Protein AF-A0A321LJF2-F1 (afdb_monomer_lite)

Structure (mmCIF, N/CA/C/O backbone):
data_AF-A0A321LJF2-F1
#
_entry.id   AF-A0A321LJF2-F1
#
loop_
_atom_site.group_PDB
_atom_site.id
_atom_site.type_symbol
_atom_site.label_atom_id
_atom_site.label_alt_id
_atom_site.label_comp_id
_atom_site.label_asym_id
_atom_site.label_entity_id
_atom_site.label_seq_id
_atom_site.pdbx_PDB_ins_code
_atom_site.Cartn_x
_atom_site.Cartn_y
_atom_site.Cartn_z
_atom_site.occupancy
_atom_site.B_iso_or_equiv
_atom_site.auth_seq_id
_atom_site.auth_comp_id
_atom_site.auth_asym_id
_atom_site.auth_atom_id
_atom_site.pdbx_PDB_model_num
ATOM 1 N N . MET A 1 1 ? -11.917 -9.207 5.333 1.00 78.69 1 MET A N 1
ATOM 2 C CA . MET A 1 1 ? -12.753 -8.093 4.825 1.00 78.69 1 MET A CA 1
ATOM 3 C C . MET A 1 1 ? -13.471 -8.559 3.564 1.00 78.69 1 MET A C 1
ATOM 5 O O . MET A 1 1 ? -12.888 -9.382 2.866 1.00 78.69 1 MET A O 1
ATOM 9 N N . PRO A 1 2 ? -14.699 -8.100 3.272 1.00 87.44 2 PRO A N 1
ATOM 10 C CA . PRO A 1 2 ? -15.384 -8.434 2.023 1.00 87.44 2 PRO A CA 1
ATOM 11 C C . PRO A 1 2 ? -14.605 -7.950 0.792 1.00 87.44 2 PRO A C 1
ATOM 13 O O . PRO A 1 2 ? -13.997 -6.876 0.825 1.00 87.44 2 PRO A O 1
ATOM 16 N N . ALA A 1 3 ? -14.637 -8.720 -0.298 1.00 89.75 3 ALA A N 1
ATOM 17 C CA . ALA A 1 3 ? -14.083 -8.286 -1.579 1.00 89.75 3 ALA A CA 1
ATOM 18 C C . ALA A 1 3 ? -14.776 -7.000 -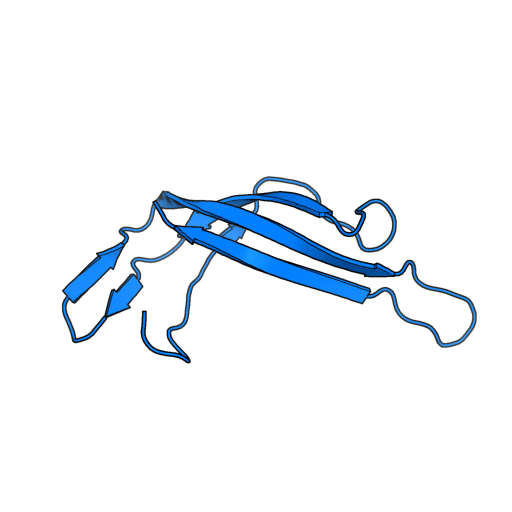2.064 1.00 89.75 3 ALA A C 1
ATOM 20 O O . ALA A 1 3 ? -15.972 -6.815 -1.849 1.00 89.75 3 ALA A O 1
ATOM 21 N N . GLY A 1 4 ? -14.012 -6.104 -2.693 1.00 88.56 4 GLY A N 1
ATOM 22 C CA . GLY A 1 4 ? -14.511 -4.798 -3.137 1.00 88.56 4 GLY A CA 1
ATOM 23 C C . GLY A 1 4 ? -14.585 -3.729 -2.039 1.00 88.56 4 GLY A C 1
ATOM 24 O O . GLY A 1 4 ? -15.009 -2.612 -2.322 1.00 88.56 4 GLY A O 1
ATOM 25 N N . THR A 1 5 ? -14.149 -4.025 -0.806 1.00 90.00 5 THR A N 1
ATOM 26 C CA . THR A 1 5 ? -13.984 -2.992 0.231 1.00 90.00 5 THR A CA 1
ATOM 27 C C . THR A 1 5 ? -12.916 -1.998 -0.225 1.00 90.00 5 THR A C 1
ATOM 29 O O . THR A 1 5 ? -11.756 -2.373 -0.385 1.00 90.00 5 THR A O 1
ATOM 32 N N . ALA A 1 6 ? -13.299 -0.739 -0.440 1.00 89.88 6 ALA A N 1
ATOM 33 C CA . ALA A 1 6 ? -12.352 0.311 -0.794 1.00 89.88 6 ALA A CA 1
ATOM 34 C C . ALA A 1 6 ? -11.467 0.661 0.412 1.00 89.88 6 ALA A C 1
ATOM 36 O O . ALA A 1 6 ? -11.964 0.868 1.520 1.00 89.88 6 ALA A O 1
ATOM 37 N N . ILE A 1 7 ? -10.156 0.742 0.186 1.00 92.50 7 ILE A N 1
ATOM 38 C CA . ILE A 1 7 ? -9.165 1.101 1.202 1.00 92.50 7 ILE A CA 1
ATOM 39 C C . ILE A 1 7 ? -8.315 2.235 0.638 1.00 92.50 7 ILE A C 1
ATOM 41 O O . ILE A 1 7 ? -7.724 2.097 -0.431 1.00 92.50 7 ILE A O 1
ATOM 45 N N . ASN A 1 8 ? -8.252 3.350 1.362 1.00 95.62 8 ASN A N 1
ATOM 46 C CA . ASN A 1 8 ? -7.432 4.494 0.986 1.00 95.62 8 ASN A CA 1
ATOM 47 C C . ASN A 1 8 ? -6.137 4.475 1.798 1.00 95.62 8 ASN A C 1
ATOM 49 O O . ASN A 1 8 ? -6.169 4.584 3.024 1.00 95.62 8 ASN A O 1
ATOM 53 N N . VAL A 1 9 ? -5.007 4.332 1.108 1.00 96.44 9 VAL A N 1
ATOM 54 C CA . VAL A 1 9 ? -3.676 4.189 1.711 1.00 96.44 9 VAL A CA 1
ATOM 55 C C . VAL A 1 9 ? -2.766 5.302 1.218 1.00 96.44 9 VAL A C 1
ATOM 57 O O . VAL A 1 9 ? -2.728 5.594 0.024 1.00 96.44 9 VAL A O 1
ATOM 60 N N . ARG A 1 10 ? -1.987 5.885 2.131 1.00 96.50 10 ARG A N 1
ATOM 61 C CA . ARG A 1 10 ? -0.824 6.710 1.797 1.00 96.50 10 ARG A CA 1
ATOM 62 C C . ARG A 1 10 ? 0.442 5.906 2.069 1.00 96.50 10 ARG A C 1
ATOM 64 O O . ARG A 1 10 ? 0.685 5.526 3.211 1.00 96.50 10 ARG A O 1
ATOM 71 N N . ILE A 1 11 ? 1.223 5.671 1.021 1.00 96.44 11 ILE A N 1
ATOM 72 C CA . ILE A 1 11 ? 2.546 5.040 1.096 1.00 96.44 11 ILE A CA 1
ATOM 73 C C . ILE A 1 11 ? 3.566 6.110 1.502 1.00 96.44 11 ILE A C 1
ATOM 75 O O . ILE A 1 11 ? 3.445 7.265 1.083 1.00 96.44 11 ILE A O 1
ATOM 79 N N . ASN A 1 12 ? 4.527 5.749 2.353 1.00 88.44 12 ASN A N 1
ATOM 80 C CA . ASN A 1 12 ? 5.534 6.687 2.863 1.00 88.44 12 ASN A CA 1
ATOM 81 C C . ASN A 1 12 ? 6.858 6.612 2.084 1.00 88.44 12 ASN A C 1
ATOM 83 O O . ASN A 1 12 ? 7.653 7.548 2.131 1.00 88.44 12 ASN A O 1
ATOM 87 N N . GLU A 1 13 ? 7.098 5.510 1.380 1.00 91.38 13 GLU A N 1
ATOM 88 C CA . GLU A 1 13 ? 8.308 5.235 0.618 1.00 91.38 13 GLU A CA 1
ATOM 89 C C . GLU A 1 13 ? 8.167 5.607 -0.862 1.00 91.38 13 GLU A C 1
ATOM 91 O O . GLU A 1 13 ? 7.082 5.590 -1.446 1.00 91.38 13 GLU A O 1
ATOM 96 N N . ASN A 1 14 ? 9.302 5.900 -1.497 1.00 93.12 14 ASN A N 1
ATOM 97 C CA . ASN A 1 14 ? 9.354 6.113 -2.935 1.00 93.12 14 ASN A CA 1
ATOM 98 C C . ASN A 1 14 ? 9.354 4.759 -3.659 1.00 93.12 14 ASN A C 1
ATOM 100 O O . ASN A 1 14 ? 10.318 4.001 -3.548 1.00 93.12 14 ASN A O 1
ATOM 104 N N . LEU A 1 15 ? 8.293 4.469 -4.411 1.00 94.12 15 LEU A N 1
ATOM 105 C CA . LEU A 1 15 ? 8.183 3.263 -5.231 1.00 94.12 15 LEU A CA 1
ATOM 106 C C . LEU A 1 15 ? 8.271 3.619 -6.712 1.00 94.12 15 LEU A C 1
ATOM 108 O O . LEU A 1 15 ? 7.668 4.588 -7.171 1.00 94.12 15 LEU A O 1
ATOM 112 N N . SER A 1 16 ? 9.023 2.823 -7.467 1.00 94.88 16 SER A N 1
ATOM 113 C CA . SER A 1 16 ? 9.272 3.067 -8.884 1.00 94.88 16 SER A CA 1
ATOM 114 C C . SER A 1 16 ? 9.393 1.750 -9.629 1.00 94.88 16 SER A C 1
ATOM 116 O O . SER A 1 16 ? 10.140 0.874 -9.215 1.00 94.88 16 SER A O 1
ATOM 118 N N . SER A 1 17 ? 8.737 1.639 -10.786 1.00 93.88 17 SER A N 1
ATOM 119 C CA . SER A 1 17 ? 8.897 0.481 -11.682 1.00 93.88 17 SER A CA 1
ATOM 120 C C . SER A 1 17 ? 10.342 0.252 -12.159 1.00 93.88 17 SER A C 1
ATOM 122 O O . SER A 1 17 ? 10.658 -0.822 -12.661 1.00 93.88 17 SER A O 1
ATOM 124 N N . GLU A 1 18 ? 11.209 1.262 -12.028 1.00 93.00 18 GLU A N 1
ATOM 125 C CA . GLU A 1 18 ? 12.615 1.201 -12.428 1.00 93.00 18 GLU A CA 1
ATOM 126 C C . GLU A 1 18 ? 13.543 0.705 -11.311 1.00 93.00 18 GLU A C 1
ATOM 128 O O . GLU A 1 18 ? 14.474 -0.047 -11.590 1.00 93.00 18 GLU A O 1
ATOM 133 N N . GLU A 1 19 ? 13.271 1.089 -10.062 1.00 95.25 19 GLU A N 1
ATOM 134 C CA . GLU A 1 19 ? 14.162 0.827 -8.919 1.00 95.25 19 GLU A CA 1
ATOM 135 C C . GLU A 1 19 ? 13.635 -0.260 -7.974 1.00 95.25 19 GLU A C 1
ATOM 137 O O . GLU A 1 19 ? 14.417 -0.968 -7.330 1.00 95.25 19 GLU A O 1
ATOM 142 N N . SER A 1 20 ? 12.311 -0.393 -7.874 1.00 96.56 20 SER A N 1
ATOM 143 C CA . SER A 1 20 ? 11.661 -1.406 -7.048 1.00 96.56 20 SER A CA 1
ATOM 144 C C . SER A 1 20 ? 11.795 -2.790 -7.676 1.00 96.56 20 SER A C 1
ATOM 146 O O . SER A 1 20 ? 11.902 -2.950 -8.893 1.00 96.56 20 SER A O 1
ATOM 148 N N . ARG A 1 21 ? 11.761 -3.818 -6.832 1.00 96.50 21 ARG A N 1
ATOM 149 C CA . ARG A 1 21 ? 11.888 -5.225 -7.215 1.00 96.50 21 ARG A CA 1
ATOM 150 C C . ARG A 1 21 ? 10.721 -6.021 -6.655 1.00 96.50 21 ARG A C 1
ATOM 152 O O . ARG A 1 21 ? 10.231 -5.740 -5.564 1.00 96.50 21 ARG A O 1
ATOM 159 N N . THR A 1 22 ? 10.292 -7.053 -7.380 1.00 96.94 22 THR A N 1
ATOM 160 C CA . THR A 1 22 ? 9.345 -8.032 -6.833 1.00 96.94 22 THR A CA 1
ATOM 161 C C . THR A 1 22 ? 9.883 -8.584 -5.517 1.00 96.94 22 THR A C 1
ATOM 163 O O . THR A 1 22 ? 11.024 -9.036 -5.441 1.00 96.94 22 THR A O 1
ATOM 166 N N . GLY A 1 23 ? 9.046 -8.554 -4.487 1.00 96.56 23 GLY A N 1
ATOM 167 C CA . GLY A 1 23 ? 9.406 -8.948 -3.135 1.00 96.56 23 GLY A CA 1
ATOM 168 C C . GLY A 1 23 ? 9.700 -7.777 -2.196 1.00 96.56 23 GLY A C 1
ATOM 169 O O . GLY A 1 23 ? 9.619 -7.978 -0.980 1.00 96.56 23 GLY A O 1
ATOM 170 N N . ASP A 1 24 ? 9.972 -6.576 -2.721 1.00 97.19 24 ASP A N 1
ATOM 171 C CA . ASP A 1 24 ? 10.223 -5.383 -1.908 1.00 97.19 24 ASP A CA 1
ATOM 172 C C . ASP A 1 24 ? 9.019 -5.070 -1.023 1.00 97.19 24 ASP A C 1
ATOM 174 O O . ASP A 1 24 ? 7.868 -5.132 -1.461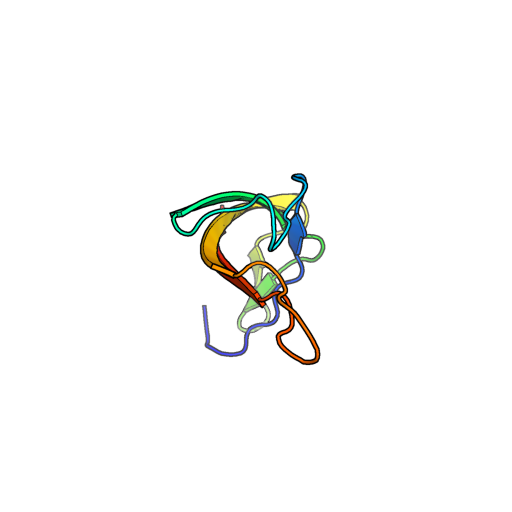 1.00 97.19 24 ASP A O 1
ATOM 178 N N . ARG A 1 25 ? 9.289 -4.728 0.236 1.00 96.69 25 ARG A N 1
ATOM 179 C CA . ARG A 1 25 ? 8.258 -4.349 1.203 1.00 96.69 25 ARG A CA 1
ATOM 180 C C . ARG A 1 25 ? 8.074 -2.842 1.214 1.00 96.69 25 ARG A C 1
ATOM 182 O O . ARG A 1 25 ? 9.044 -2.100 1.102 1.00 96.69 25 ARG A O 1
ATOM 189 N N . PHE A 1 26 ? 6.837 -2.420 1.423 1.00 96.31 26 PHE A N 1
ATOM 190 C CA . PHE A 1 26 ? 6.499 -1.028 1.687 1.00 96.31 26 PHE A CA 1
ATOM 191 C C . PHE A 1 26 ? 5.541 -0.937 2.869 1.00 96.31 26 PHE A C 1
ATOM 193 O O . PHE A 1 26 ? 4.845 -1.903 3.208 1.00 96.31 26 PHE A O 1
ATOM 200 N N . THR A 1 27 ? 5.498 0.235 3.482 1.00 97.50 27 THR A N 1
ATOM 201 C CA . THR A 1 27 ? 4.590 0.561 4.571 1.00 97.50 27 THR A CA 1
ATOM 202 C C . THR A 1 27 ? 3.707 1.738 4.187 1.00 97.50 27 THR A C 1
ATOM 204 O O . THR A 1 27 ? 3.868 2.406 3.165 1.00 97.50 27 THR A O 1
ATOM 207 N N . GLY A 1 28 ? 2.688 1.979 4.989 1.00 96.94 28 GLY A N 1
ATOM 208 C CA . GLY A 1 28 ? 1.815 3.112 4.781 1.00 96.94 28 GLY A CA 1
ATOM 209 C C . GLY A 1 28 ? 0.833 3.251 5.916 1.00 96.94 28 GLY A C 1
ATOM 210 O O . GLY A 1 28 ? 0.869 2.501 6.889 1.00 96.94 28 GLY A O 1
ATOM 211 N N . VAL A 1 29 ? -0.080 4.196 5.754 1.00 97.75 29 VAL A N 1
ATOM 212 C CA . VAL A 1 29 ? -1.164 4.426 6.707 1.00 97.75 29 VAL A CA 1
ATOM 213 C C . VAL A 1 29 ? -2.491 4.565 5.982 1.00 97.75 29 VAL A C 1
ATOM 215 O O . VAL A 1 29 ? -2.555 5.101 4.869 1.00 97.75 29 VAL A O 1
ATOM 218 N N . LEU A 1 30 ? -3.566 4.120 6.628 1.00 97.25 30 LEU A N 1
ATOM 219 C CA . LEU A 1 30 ? -4.921 4.401 6.171 1.00 97.25 30 LEU A CA 1
ATOM 220 C C . LEU A 1 30 ? -5.196 5.904 6.243 1.00 97.25 30 LEU A C 1
ATOM 222 O O . LEU A 1 30 ? -5.032 6.526 7.291 1.00 97.25 30 LEU A O 1
ATOM 226 N N . THR A 1 31 ? -5.654 6.506 5.148 1.00 97.62 31 THR A N 1
ATOM 227 C CA . THR A 1 31 ? -6.042 7.929 5.140 1.00 97.62 31 THR A CA 1
ATOM 228 C C . THR A 1 31 ? -7.500 8.140 5.534 1.00 97.62 31 THR A C 1
ATOM 230 O O . THR A 1 31 ? -7.894 9.255 5.868 1.00 97.62 31 THR A O 1
ATOM 233 N N . GLN A 1 32 ? -8.300 7.074 5.522 1.00 96.56 32 GLN A N 1
ATOM 234 C CA . GLN A 1 32 ? -9.708 7.065 5.907 1.00 96.56 32 GLN A CA 1
ATOM 235 C C . GLN A 1 32 ? -10.024 5.800 6.715 1.00 96.56 32 GLN A C 1
ATOM 237 O O . GLN A 1 32 ? -9.372 4.775 6.508 1.00 96.56 32 GLN A O 1
ATOM 242 N N . PRO A 1 33 ? -11.021 5.842 7.616 1.00 95.94 33 PRO A N 1
ATOM 243 C CA . PRO A 1 33 ? -11.468 4.644 8.310 1.00 95.94 33 PRO A CA 1
ATOM 244 C C . PRO A 1 33 ? -12.071 3.635 7.327 1.00 95.94 33 PRO A C 1
ATOM 246 O O . PRO A 1 33 ? -12.810 4.002 6.413 1.00 95.94 33 PRO A O 1
ATOM 249 N N . VAL A 1 34 ? -11.805 2.350 7.551 1.00 94.50 34 VAL A N 1
ATOM 250 C CA . VAL A 1 34 ? -12.433 1.254 6.805 1.00 94.50 34 VAL A CA 1
ATOM 251 C C . VAL A 1 34 ? -13.670 0.806 7.569 1.00 94.50 34 VAL A C 1
ATOM 253 O O . VAL A 1 34 ? -13.579 0.329 8.702 1.00 94.50 34 VAL A O 1
ATOM 256 N N . VAL A 1 35 ? -14.835 0.950 6.943 1.00 92.25 35 VAL A N 1
ATOM 257 C CA . VAL A 1 35 ? -16.129 0.567 7.515 1.00 92.25 35 VAL A CA 1
ATOM 258 C C . VAL A 1 35 ? -16.614 -0.712 6.844 1.00 92.25 35 VAL A C 1
ATOM 260 O O . VAL A 1 35 ? -16.761 -0.767 5.626 1.00 92.25 35 VAL A O 1
ATOM 263 N N . VAL A 1 36 ? -16.895 -1.741 7.641 1.00 91.56 36 VAL A N 1
ATOM 264 C CA . VAL A 1 36 ? -17.435 -3.024 7.179 1.00 91.56 36 VAL A CA 1
ATOM 265 C C . VAL A 1 36 ? -18.760 -3.259 7.889 1.00 91.56 36 VAL A C 1
ATOM 267 O O . VAL A 1 36 ? -18.823 -3.234 9.117 1.00 91.56 36 VAL A O 1
ATOM 270 N N . ASN A 1 37 ? -19.834 -3.477 7.126 1.00 89.06 37 ASN A N 1
ATOM 271 C CA . ASN A 1 37 ? -21.181 -3.707 7.665 1.00 89.06 37 ASN A CA 1
ATOM 272 C C . ASN A 1 37 ? -21.637 -2.615 8.661 1.00 89.06 37 ASN A C 1
ATOM 274 O O . ASN A 1 37 ? -22.208 -2.917 9.706 1.00 89.06 37 ASN A O 1
ATOM 278 N N . GLY A 1 38 ? -21.333 -1.344 8.373 1.00 89.69 38 GLY A N 1
ATOM 279 C CA . GLY A 1 38 ? -21.718 -0.205 9.219 1.00 89.69 38 GLY A CA 1
ATOM 280 C C . GLY A 1 38 ? -20.894 -0.029 10.501 1.00 89.69 38 GLY A C 1
ATOM 281 O O . GLY A 1 38 ? -21.215 0.839 11.308 1.00 89.69 38 GLY A O 1
ATOM 282 N N . ARG A 1 39 ? -19.828 -0.816 10.702 1.00 91.88 39 ARG A N 1
ATOM 283 C CA . ARG A 1 39 ? -18.910 -0.683 11.843 1.00 91.88 39 ARG A CA 1
ATOM 284 C C . ARG A 1 39 ? -17.503 -0.374 11.352 1.00 91.88 39 ARG A C 1
ATOM 286 O O . ARG A 1 39 ? -17.031 -0.980 10.393 1.00 91.88 39 ARG A O 1
ATOM 293 N N . THR A 1 40 ? -16.826 0.553 12.019 1.00 93.62 40 THR A N 1
ATOM 294 C CA . THR A 1 40 ? -15.411 0.833 11.760 1.00 93.62 40 THR A CA 1
ATOM 295 C C . THR A 1 40 ? -14.586 -0.395 12.134 1.00 93.62 40 THR A C 1
ATOM 297 O O . THR A 1 40 ? -14.546 -0.776 13.301 1.00 93.62 40 THR A O 1
ATOM 300 N N . ALA A 1 41 ? -13.968 -1.023 11.137 1.00 94.25 41 ALA A N 1
ATOM 301 C CA . ALA A 1 41 ? -13.042 -2.134 11.322 1.00 94.25 41 ALA A CA 1
ATOM 302 C C . ALA A 1 41 ? -11.629 -1.619 11.625 1.00 94.25 41 ALA A C 1
ATOM 304 O O . ALA A 1 41 ? -10.969 -2.147 12.510 1.00 94.25 41 ALA A O 1
ATOM 305 N N . PHE A 1 42 ? -11.214 -0.557 10.926 1.00 95.94 42 PHE A N 1
ATOM 306 C CA . PHE A 1 42 ? -9.912 0.091 11.089 1.00 95.94 42 PHE A CA 1
ATOM 307 C C . PHE A 1 42 ? -10.072 1.609 11.059 1.00 95.94 42 PHE A C 1
ATOM 309 O O . PHE A 1 42 ? -10.855 2.141 10.267 1.00 95.94 42 PHE A O 1
ATOM 316 N N . SER A 1 43 ? -9.347 2.314 11.921 1.00 96.69 43 SER A N 1
ATOM 317 C CA . SER A 1 43 ? -9.342 3.777 11.971 1.00 96.69 43 SER A CA 1
ATOM 318 C C . SER A 1 43 ? -8.431 4.384 10.901 1.00 96.69 43 SER A C 1
ATOM 320 O O . SER A 1 43 ? -7.494 3.752 10.421 1.00 96.69 43 SER A O 1
ATOM 322 N N . ALA A 1 44 ? -8.663 5.651 10.555 1.00 97.19 44 ALA A N 1
ATOM 323 C CA . ALA A 1 44 ? -7.636 6.422 9.859 1.00 97.19 44 ALA A CA 1
ATOM 324 C C . ALA A 1 44 ? -6.363 6.488 10.724 1.00 97.19 44 ALA A C 1
ATOM 326 O O . ALA A 1 44 ? -6.446 6.557 11.950 1.00 97.19 44 ALA A O 1
ATOM 327 N N . GLY A 1 45 ? -5.199 6.458 10.084 1.00 97.25 45 GLY A N 1
ATOM 328 C CA . GLY A 1 45 ? -3.898 6.395 10.748 1.00 97.25 45 GLY A CA 1
ATOM 329 C C . GLY A 1 45 ? -3.438 4.983 11.110 1.00 97.25 45 GLY A C 1
ATOM 330 O O . GLY A 1 45 ? -2.294 4.838 11.518 1.00 97.25 45 GLY A O 1
ATOM 331 N N . THR A 1 46 ? -4.272 3.951 10.936 1.00 97.69 46 THR A N 1
ATOM 332 C CA . THR A 1 46 ? -3.844 2.557 11.105 1.00 97.69 46 THR A CA 1
ATOM 333 C C . THR A 1 46 ? -2.732 2.214 10.115 1.00 97.69 46 THR A C 1
ATOM 335 O O . THR A 1 46 ? -2.859 2.490 8.917 1.00 97.69 46 THR A O 1
ATOM 338 N N . ASP A 1 47 ? -1.668 1.593 10.621 1.00 97.56 47 ASP A N 1
ATOM 339 C CA . ASP A 1 47 ? -0.539 1.144 9.816 1.00 97.56 47 ASP A CA 1
ATOM 340 C C . ASP A 1 47 ? -0.939 0.007 8.873 1.00 97.56 47 ASP A C 1
ATOM 342 O O . ASP A 1 47 ? -1.725 -0.889 9.203 1.00 97.56 47 ASP A O 1
ATOM 346 N N . VAL A 1 48 ? -0.347 0.028 7.685 1.00 97.12 48 VAL A N 1
ATOM 347 C CA . VAL A 1 48 ? -0.456 -1.046 6.704 1.00 97.12 48 VAL A CA 1
ATOM 348 C C . VAL A 1 48 ? 0.922 -1.468 6.225 1.00 97.12 48 VAL A C 1
ATOM 350 O O . VAL A 1 48 ? 1.856 -0.666 6.167 1.00 97.12 48 VAL A O 1
ATOM 353 N N . ALA A 1 49 ? 1.032 -2.732 5.832 1.00 97.12 49 ALA A N 1
ATOM 354 C CA . ALA A 1 49 ? 2.213 -3.254 5.166 1.00 97.12 49 ALA A CA 1
ATOM 355 C C . ALA A 1 49 ? 1.816 -3.927 3.857 1.00 97.12 49 ALA A C 1
ATOM 357 O O . ALA A 1 49 ? 0.768 -4.573 3.751 1.00 97.12 49 ALA A O 1
ATOM 358 N N . GLY A 1 50 ? 2.676 -3.788 2.857 1.00 96.94 50 GLY A N 1
ATOM 359 C CA . GLY A 1 50 ? 2.488 -4.382 1.549 1.00 96.94 50 GLY A CA 1
ATOM 360 C C . GLY A 1 50 ? 3.792 -4.846 0.923 1.00 96.94 50 GLY A C 1
ATOM 361 O O . GLY A 1 50 ? 4.877 -4.734 1.500 1.00 96.94 50 GLY A O 1
ATOM 362 N N . GLN A 1 51 ? 3.656 -5.410 -0.269 1.00 97.62 51 GLN A N 1
ATOM 363 C CA . GLN A 1 51 ? 4.750 -5.949 -1.053 1.00 97.62 51 GLN A CA 1
ATOM 364 C C . GLN A 1 51 ? 4.565 -5.631 -2.537 1.00 97.62 51 GLN A C 1
ATOM 366 O O . GLN A 1 51 ? 3.445 -5.618 -3.049 1.00 97.62 51 GLN A O 1
ATOM 371 N N . VAL A 1 52 ? 5.673 -5.405 -3.235 1.00 97.62 52 VAL A N 1
ATOM 372 C CA . VAL A 1 52 ? 5.716 -5.324 -4.695 1.00 97.62 52 VAL A CA 1
ATOM 373 C C . VAL A 1 52 ? 5.594 -6.734 -5.271 1.00 97.62 52 VAL A C 1
ATOM 375 O O . VAL A 1 52 ? 6.440 -7.590 -5.012 1.00 97.62 52 VAL A O 1
ATOM 378 N N . THR A 1 53 ? 4.559 -6.991 -6.064 1.00 98.06 53 THR A N 1
ATOM 379 C CA . THR A 1 53 ? 4.340 -8.295 -6.716 1.00 98.06 53 THR A CA 1
ATOM 380 C C . THR A 1 53 ? 4.930 -8.337 -8.120 1.00 98.06 53 THR A C 1
ATOM 382 O O . THR A 1 53 ? 5.421 -9.381 -8.548 1.00 98.06 53 THR A O 1
ATOM 385 N N . ALA A 1 54 ? 4.985 -7.198 -8.807 1.00 96.88 54 ALA A N 1
ATOM 386 C CA . ALA A 1 54 ? 5.655 -7.063 -10.093 1.00 96.88 54 ALA A CA 1
ATOM 387 C C . ALA A 1 54 ? 6.325 -5.695 -10.209 1.00 96.88 54 ALA A C 1
ATOM 389 O O . ALA A 1 54 ? 5.732 -4.676 -9.862 1.00 96.88 54 ALA A O 1
ATOM 390 N N . ALA A 1 55 ? 7.544 -5.673 -10.740 1.00 96.69 55 ALA A N 1
ATOM 391 C CA . ALA A 1 55 ? 8.214 -4.455 -11.167 1.00 96.69 55 ALA A CA 1
ATOM 392 C C . ALA A 1 55 ? 8.863 -4.700 -12.529 1.00 96.69 55 ALA A C 1
ATOM 394 O O . ALA A 1 55 ? 9.658 -5.626 -12.699 1.00 96.69 55 ALA A O 1
ATOM 395 N N . LYS A 1 56 ? 8.498 -3.880 -13.509 1.00 94.88 56 LYS A N 1
ATOM 396 C CA . LYS A 1 56 ? 9.044 -3.913 -14.859 1.00 94.88 56 LYS A CA 1
ATOM 397 C C . LYS A 1 56 ? 9.404 -2.496 -15.262 1.00 94.88 56 LYS A C 1
ATOM 399 O O . LYS A 1 56 ? 8.524 -1.651 -15.405 1.00 94.88 56 LYS A O 1
ATOM 404 N N . LYS A 1 57 ? 10.688 -2.260 -15.500 1.00 93.25 57 LYS A N 1
ATOM 405 C CA . LYS A 1 57 ? 11.170 -0.992 -16.040 1.00 93.25 57 LYS A CA 1
ATOM 406 C C . LYS A 1 57 ? 10.589 -0.753 -17.438 1.00 93.25 57 LYS A C 1
ATOM 408 O O . LYS A 1 57 ? 10.456 -1.688 -18.227 1.00 93.25 57 LYS A O 1
ATOM 413 N N . SER A 1 58 ? 10.293 0.508 -17.749 1.00 92.44 58 SER A N 1
ATOM 414 C CA . SER A 1 58 ? 9.900 0.910 -19.104 1.00 92.44 58 SER A CA 1
ATOM 415 C C . SER A 1 58 ? 11.007 0.627 -20.134 1.00 92.44 58 SER A C 1
ATOM 417 O O . SER A 1 58 ? 12.204 0.702 -19.841 1.00 92.44 58 SER A O 1
ATOM 419 N N . GLY A 1 59 ? 10.602 0.270 -21.351 1.00 89.25 59 GLY A N 1
ATOM 420 C CA . GLY A 1 59 ? 11.486 -0.093 -22.457 1.00 89.25 59 GLY A CA 1
ATOM 421 C C . GLY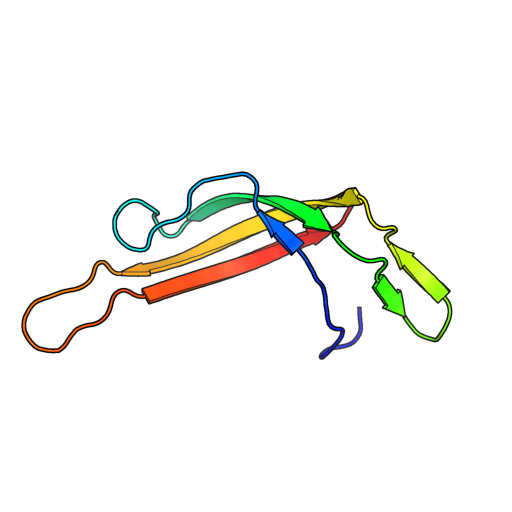 A 1 59 ? 11.365 0.845 -23.660 1.00 89.25 59 GLY A C 1
ATOM 422 O O . GLY A 1 59 ? 10.744 1.905 -23.609 1.00 89.25 59 GLY A O 1
ATOM 423 N N . ARG A 1 60 ? 11.981 0.462 -24.785 1.00 87.19 60 ARG A N 1
ATOM 424 C CA . ARG A 1 60 ? 11.930 1.259 -26.022 1.00 87.19 60 ARG A CA 1
ATOM 425 C C . ARG A 1 60 ? 10.541 1.235 -26.664 1.00 87.19 60 ARG A C 1
ATOM 427 O O . ARG A 1 60 ? 9.836 0.234 -26.591 1.00 87.19 60 ARG A O 1
ATOM 434 N N . LEU A 1 61 ? 10.249 2.318 -27.390 1.00 74.75 61 LEU A N 1
ATOM 435 C CA . LEU A 1 61 ? 9.157 2.55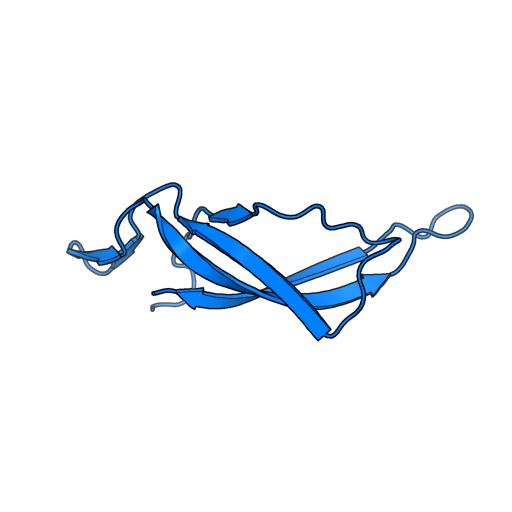0 -28.349 1.00 74.75 61 LEU A CA 1
ATOM 436 C C . LEU A 1 61 ? 7.718 2.414 -27.819 1.00 74.75 61 LEU A C 1
ATOM 438 O O . LEU A 1 61 ? 6.892 3.261 -28.150 1.00 74.75 61 LEU A O 1
ATOM 442 N N . SER A 1 62 ? 7.381 1.383 -27.042 1.00 81.88 62 SER A N 1
ATOM 443 C CA . SER A 1 62 ? 5.994 1.107 -26.628 1.00 81.88 62 SER A CA 1
ATOM 444 C C . SER A 1 62 ? 5.855 0.236 -25.374 1.00 81.88 62 SER A C 1
ATOM 446 O O . SER A 1 62 ? 4.751 -0.224 -25.098 1.00 81.88 62 SER A O 1
ATOM 448 N N . ASP A 1 63 ? 6.931 -0.024 -24.624 1.00 89.00 63 ASP A N 1
ATOM 449 C CA . ASP A 1 63 ? 6.856 -0.871 -23.426 1.00 89.00 63 ASP A CA 1
ATOM 450 C C . ASP A 1 63 ? 6.768 -0.017 -22.148 1.00 89.00 63 ASP A C 1
ATOM 452 O O . ASP A 1 63 ? 7.784 0.552 -21.729 1.00 89.00 63 ASP A O 1
ATOM 456 N N . PRO A 1 64 ? 5.576 0.148 -21.546 1.00 91.25 64 PRO A N 1
ATOM 457 C CA . PRO A 1 64 ? 5.422 0.964 -20.352 1.00 91.25 64 PRO A CA 1
ATOM 458 C C . PRO A 1 64 ? 6.068 0.302 -19.131 1.00 91.25 64 PRO A C 1
ATOM 460 O O . PRO A 1 64 ? 6.205 -0.919 -19.044 1.00 91.25 64 PRO A O 1
ATOM 463 N N . GLY A 1 65 ? 6.425 1.130 -18.151 1.00 94.12 65 GLY A N 1
ATOM 464 C CA . GLY A 1 65 ? 6.781 0.631 -16.829 1.00 94.12 65 GLY A CA 1
ATOM 465 C C . GLY A 1 65 ? 5.551 0.043 -16.139 1.00 94.12 65 GLY A C 1
ATOM 466 O O . GLY A 1 65 ? 4.463 0.612 -16.223 1.00 94.12 65 GLY A O 1
ATOM 467 N N . VAL A 1 66 ? 5.723 -1.085 -15.457 1.00 95.62 66 VAL A N 1
ATOM 468 C CA . VAL A 1 66 ? 4.670 -1.735 -14.668 1.00 95.62 66 VAL A CA 1
ATOM 469 C C . VAL A 1 66 ? 5.143 -1.843 -13.230 1.00 95.62 66 VAL A C 1
ATOM 471 O O . VAL A 1 66 ? 6.269 -2.263 -12.965 1.00 95.62 66 VAL A O 1
ATOM 474 N N . LEU A 1 67 ? 4.275 -1.465 -12.301 1.00 96.94 67 LEU A N 1
ATOM 475 C CA . LEU A 1 67 ? 4.473 -1.685 -10.880 1.00 96.94 67 LEU A CA 1
ATOM 476 C C . LEU A 1 67 ? 3.159 -2.193 -10.295 1.00 96.94 67 LEU A C 1
ATOM 478 O O . LEU A 1 67 ? 2.147 -1.497 -10.343 1.00 96.94 67 LEU A O 1
ATOM 482 N N . GLU A 1 68 ? 3.183 -3.403 -9.752 1.00 97.12 68 GLU A N 1
ATOM 483 C CA . GLU A 1 68 ? 2.045 -4.010 -9.074 1.00 97.12 68 GLU A CA 1
ATOM 484 C C . GLU A 1 68 ? 2.352 -4.157 -7.593 1.00 97.12 68 GLU A C 1
ATOM 486 O O . GLU A 1 68 ? 3.434 -4.602 -7.199 1.00 97.12 68 GLU A O 1
ATOM 491 N N . LEU A 1 69 ? 1.376 -3.775 -6.777 1.00 96.31 69 LEU A N 1
ATOM 492 C CA . LEU A 1 69 ? 1.479 -3.749 -5.330 1.00 96.31 69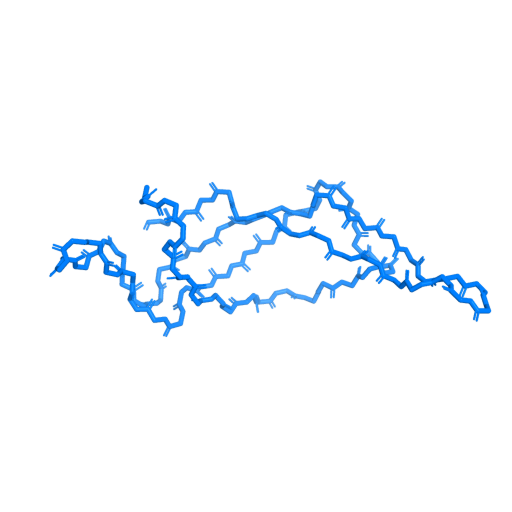 LEU A CA 1
ATOM 493 C C . LEU A 1 69 ? 0.357 -4.589 -4.738 1.00 96.31 69 LEU A C 1
ATOM 495 O O . LEU A 1 69 ? -0.794 -4.506 -5.168 1.00 96.31 69 LEU A O 1
ATOM 499 N N . MET A 1 70 ? 0.685 -5.336 -3.693 1.00 95.94 70 MET A N 1
ATOM 500 C CA . MET A 1 70 ? -0.281 -6.054 -2.882 1.00 95.94 70 MET A CA 1
ATOM 501 C C . MET A 1 70 ? -0.181 -5.584 -1.441 1.00 95.94 70 MET A C 1
ATOM 503 O O . MET A 1 70 ? 0.897 -5.555 -0.849 1.00 95.94 70 MET A O 1
ATOM 507 N N . LEU A 1 71 ? -1.325 -5.245 -0.858 1.00 94.81 71 LEU A N 1
ATOM 508 C CA . LEU A 1 71 ? -1.411 -4.997 0.571 1.00 94.81 71 LEU A CA 1
ATOM 509 C C . LEU A 1 71 ? -1.486 -6.341 1.303 1.00 94.81 71 LEU A C 1
ATOM 511 O O . LEU A 1 71 ? -2.326 -7.179 0.978 1.00 94.81 71 LEU A O 1
ATOM 515 N N . VAL A 1 72 ? -0.588 -6.554 2.262 1.00 95.56 72 VAL A N 1
ATOM 516 C CA . VAL A 1 72 ? -0.419 -7.834 2.967 1.00 95.56 72 VAL A CA 1
ATOM 517 C C . VAL A 1 72 ? -1.118 -7.805 4.323 1.00 95.56 72 VAL A C 1
ATOM 519 O O . VAL A 1 72 ? -1.731 -8.796 4.715 1.00 95.56 72 VAL A O 1
ATOM 522 N N . SER A 1 73 ? -1.067 -6.676 5.035 1.00 93.81 73 SER A N 1
ATOM 523 C CA . SER A 1 73 ? -1.693 -6.544 6.353 1.00 93.81 73 SER A CA 1
ATOM 524 C C . SER A 1 73 ? -2.171 -5.127 6.656 1.00 93.81 73 SER A C 1
ATOM 526 O O . SER A 1 73 ? -1.603 -4.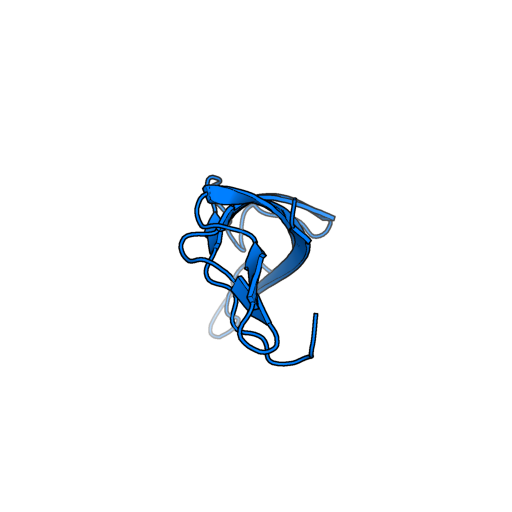143 6.180 1.00 93.81 73 SER A O 1
ATOM 528 N N . VAL A 1 74 ? -3.192 -5.054 7.509 1.00 93.12 74 VAL A N 1
ATOM 529 C CA . VAL A 1 74 ? -3.719 -3.842 8.150 1.00 93.12 74 VAL A CA 1
ATOM 530 C C . VAL A 1 74 ? -3.724 -4.111 9.656 1.00 93.12 74 VAL A C 1
ATOM 532 O O . VAL A 1 74 ? -4.148 -5.200 10.053 1.00 93.12 74 VAL A O 1
ATOM 535 N N . GLY A 1 75 ? -3.185 -3.177 10.444 1.00 84.88 75 GLY A N 1
ATOM 536 C CA . GLY A 1 75 ? -3.014 -3.302 11.900 1.00 84.88 75 GLY A CA 1
ATOM 537 C C . GLY A 1 75 ? -4.293 -3.198 12.717 1.00 84.88 75 GLY A C 1
ATOM 538 O O . GLY A 1 75 ? -5.235 -2.510 12.272 1.00 84.88 75 GLY A O 1
#

Foldseek 3Di:
DDPPQDWAWDWPDDDDLVPDDFFDKTKTWTQAFGDDPNHGPGHGRWIWMKTWHDRHPADPDDRHTDTDIDTDDTD

Secondary structure (DSSP, 8-state):
--TT----EEE-S---TTT--TT-EEEEEESS-EEETTEEEE-TT-EEEEEEEEEE---STT---EEEEEEEEE-

Radius of gyration: 14.74 Å; chains: 1; bounding box: 36×17×40 Å

pLDDT: mean 93.75, std 4.44, range [74.75, 98.06]

Sequence (75 aa):
MPAGTAINVRINENLSSEESRTGDRFTGVLTQPVVVNGRTAFSAGTDVAGQVTAAKKSGRLSDPGVLELMLVSVG